Protein AF-A0A817FDH1-F1 (afdb_monomer_lite)

Radius of gyration: 13.02 Å; chains: 1; bounding box: 31×30×35 Å

Foldseek 3Di:
DPVVVVVQVVVCVVVVDDDDDFPFDDPDVDDLVRRLVSLLVVVVVCVVVVNDLLNDEQEDEDVSLVSSVSNQVVCVVVVHDHHNYYHYHND

Sequence (91 aa):
MFVAFKFECYLSQLFDLTILHVEYRLSPEHPLSAAIDDTVVIYRALLHQTISPSQILIIGDSAGGGLALLTIQAVLARQLRVSRGIIALSP

Secondary structure (DSSP, 8-state):
--SHHHHHHHHHHHHT----------TTTS-HHHHHHHHHHHHHHHHHTT--GGG-EEEEETHHHHHHHHHHHHHHHTTPPPPSEEEEE--

Structure (mmCIF, N/CA/C/O backbone):
data_AF-A0A817FDH1-F1
#
_entry.id   AF-A0A817FDH1-F1
#
loop_
_atom_site.group_PDB
_atom_site.id
_atom_site.type_symbol
_atom_site.label_atom_id
_atom_site.label_alt_id
_atom_site.label_comp_id
_atom_site.label_asym_id
_atom_site.label_entity_id
_atom_site.label_seq_id
_atom_site.pdbx_PDB_ins_code
_atom_site.Cartn_x
_atom_site.Cartn_y
_atom_site.Cartn_z
_atom_site.occupancy
_atom_site.B_iso_or_equiv
_atom_site.auth_seq_id
_atom_site.auth_comp_id
_atom_site.auth_asym_id
_atom_site.auth_atom_id
_atom_site.pdbx_PDB_model_num
ATOM 1 N N . MET A 1 1 ? 11.135 -15.611 -4.781 1.00 44.94 1 MET A N 1
ATOM 2 C CA . MET A 1 1 ? 9.698 -15.405 -4.496 1.00 44.94 1 MET A CA 1
ATOM 3 C C . MET A 1 1 ? 9.217 -16.313 -3.349 1.00 44.94 1 MET A C 1
ATOM 5 O O . MET A 1 1 ? 8.320 -17.111 -3.537 1.00 44.94 1 MET A O 1
ATOM 9 N N . PHE A 1 2 ? 9.846 -16.243 -2.165 1.00 39.44 2 PHE A N 1
ATOM 10 C CA . PHE A 1 2 ? 9.440 -17.014 -0.962 1.00 39.44 2 PHE A CA 1
ATOM 11 C C . PHE A 1 2 ? 9.641 -16.236 0.357 1.00 39.44 2 PHE A C 1
ATOM 13 O O . PHE A 1 2 ? 9.165 -16.664 1.404 1.00 39.44 2 PHE A O 1
ATOM 20 N N . VAL A 1 3 ? 10.355 -15.101 0.326 1.00 51.09 3 VAL A N 1
ATOM 21 C CA . VAL A 1 3 ? 10.696 -14.319 1.528 1.00 51.09 3 VAL A CA 1
ATOM 22 C C . VAL A 1 3 ? 9.609 -13.292 1.869 1.00 51.09 3 VAL A C 1
ATOM 24 O O . VAL A 1 3 ? 9.294 -13.141 3.045 1.00 51.09 3 VAL A O 1
ATOM 27 N N . ALA A 1 4 ? 8.975 -12.667 0.867 1.00 60.12 4 ALA A N 1
ATOM 28 C CA . ALA A 1 4 ? 7.934 -11.649 1.075 1.00 60.12 4 ALA A CA 1
ATOM 29 C C . ALA A 1 4 ? 6.731 -12.183 1.879 1.00 60.12 4 ALA A C 1
ATOM 31 O O . ALA A 1 4 ? 6.355 -11.596 2.891 1.00 60.12 4 ALA A O 1
ATOM 32 N N . PHE A 1 5 ? 6.233 -13.379 1.536 1.00 74.81 5 PHE A N 1
ATOM 33 C CA . PHE A 1 5 ? 5.119 -14.009 2.256 1.00 74.81 5 PHE A CA 1
ATOM 34 C C . PHE A 1 5 ? 5.399 -14.241 3.747 1.00 74.81 5 PHE A C 1
ATOM 36 O O . PHE A 1 5 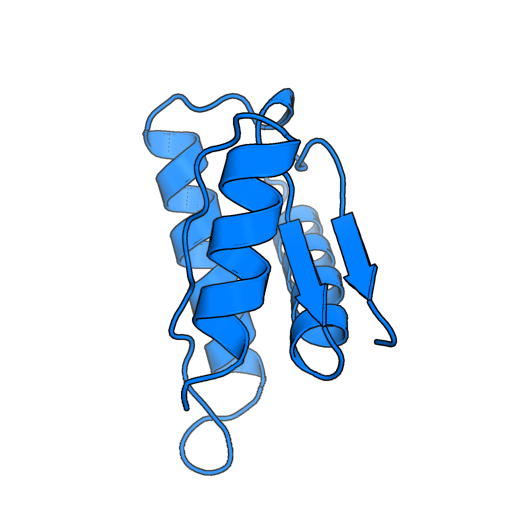? 4.497 -14.118 4.568 1.00 74.81 5 PHE A O 1
ATOM 43 N N . LYS A 1 6 ? 6.648 -14.544 4.134 1.00 84.19 6 LYS A N 1
ATOM 44 C CA . LYS A 1 6 ? 6.986 -14.744 5.554 1.00 84.19 6 LYS A CA 1
ATOM 45 C C . LYS A 1 6 ? 6.885 -13.447 6.349 1.00 84.19 6 LYS A C 1
ATOM 47 O O . LYS A 1 6 ? 6.438 -13.479 7.491 1.00 84.19 6 LYS A O 1
ATOM 52 N N . PHE A 1 7 ? 7.303 -12.333 5.754 1.00 88.19 7 PHE A N 1
ATOM 53 C CA . PHE A 1 7 ? 7.236 -11.028 6.400 1.00 88.19 7 PHE A CA 1
ATOM 54 C C . PHE A 1 7 ? 5.785 -10.577 6.581 1.00 88.19 7 PHE A C 1
ATOM 56 O O . PHE A 1 7 ? 5.391 -10.202 7.680 1.00 88.19 7 PHE A O 1
ATOM 63 N N . GLU A 1 8 ? 4.964 -10.715 5.544 1.00 91.19 8 GLU A N 1
ATOM 64 C CA . GLU A 1 8 ? 3.537 -10.396 5.609 1.00 91.19 8 GLU A CA 1
ATOM 65 C C . GLU A 1 8 ? 2.804 -11.270 6.632 1.00 91.19 8 GLU A C 1
ATOM 67 O O . GLU A 1 8 ? 2.148 -10.743 7.528 1.00 91.19 8 GLU A O 1
ATOM 72 N N . CYS A 1 9 ? 2.976 -12.596 6.599 1.00 92.69 9 CYS A N 1
ATOM 73 C CA . CYS A 1 9 ? 2.375 -13.474 7.607 1.00 92.69 9 CYS A CA 1
ATOM 74 C C . CYS A 1 9 ? 2.790 -13.090 9.035 1.00 92.69 9 CYS A C 1
ATOM 76 O O . CYS A 1 9 ? 1.950 -13.093 9.933 1.00 92.69 9 CYS A O 1
ATOM 78 N N . TYR A 1 10 ? 4.059 -12.726 9.242 1.00 93.81 10 TYR A N 1
ATOM 79 C CA . TYR A 1 10 ? 4.545 -12.262 10.539 1.00 93.81 10 TYR A CA 1
ATOM 80 C C . TYR A 1 10 ? 3.847 -10.971 10.989 1.00 93.81 10 TYR A C 1
ATOM 82 O O . TYR A 1 10 ? 3.373 -10.906 12.120 1.00 93.81 10 TYR A O 1
ATOM 90 N N . LEU A 1 11 ? 3.723 -9.968 10.113 1.00 92.62 11 LEU A N 1
ATOM 91 C CA . LEU A 1 11 ? 3.022 -8.719 10.433 1.00 92.62 11 LEU A CA 1
ATOM 92 C C . LEU A 1 11 ? 1.534 -8.950 10.723 1.00 92.62 11 LEU A C 1
ATOM 94 O O . LEU A 1 11 ? 0.999 -8.366 11.664 1.00 92.62 11 LEU A O 1
ATOM 98 N N . SER A 1 12 ? 0.881 -9.812 9.940 1.00 95.06 12 SER A N 1
ATOM 99 C CA . SER A 1 12 ? -0.526 -10.176 10.131 1.00 95.06 12 SER A CA 1
ATOM 100 C C . SER A 1 12 ? -0.755 -10.773 11.521 1.00 95.06 12 SER A C 1
ATOM 102 O O . SER A 1 12 ? -1.653 -10.328 12.230 1.00 95.06 12 SER A O 1
ATOM 104 N N . GLN A 1 13 ? 0.105 -11.704 11.946 1.00 96.00 13 GLN A N 1
ATOM 105 C CA . GLN A 1 13 ? 0.039 -12.321 13.274 1.00 96.00 13 GLN A CA 1
ATOM 106 C C . GLN A 1 13 ? 0.402 -11.351 14.402 1.00 96.00 13 GLN A C 1
ATOM 108 O O . GLN A 1 13 ? -0.244 -11.358 15.444 1.00 96.00 13 GLN A O 1
ATOM 113 N N . LEU A 1 14 ? 1.434 -10.523 14.211 1.00 96.31 14 LEU A N 1
ATOM 114 C CA . LEU A 1 14 ? 1.924 -9.602 15.238 1.00 96.31 14 LEU A CA 1
ATOM 115 C C . LEU A 1 14 ? 0.900 -8.514 15.579 1.00 96.31 14 LEU A C 1
ATOM 117 O O . LEU A 1 14 ? 0.779 -8.130 16.740 1.00 96.31 14 LEU A O 1
ATOM 121 N N . PHE A 1 15 ? 0.195 -8.003 14.570 1.00 94.19 15 PHE A N 1
ATOM 122 C CA . PHE A 1 15 ? -0.734 -6.884 14.725 1.00 94.19 15 PHE A CA 1
ATOM 1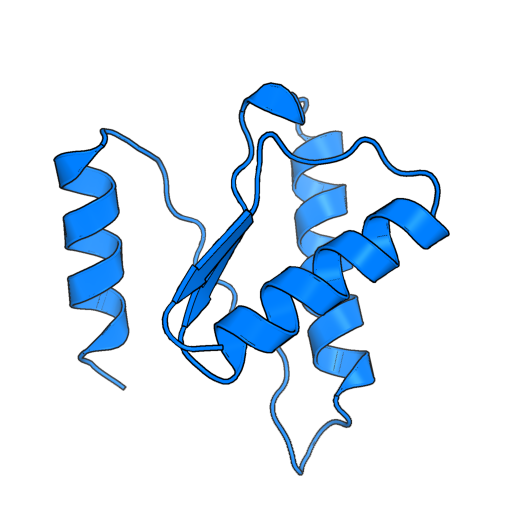23 C C . PHE A 1 15 ? -2.211 -7.289 14.698 1.00 94.19 15 PHE A C 1
ATOM 125 O O . PHE A 1 15 ? -3.059 -6.409 14.819 1.00 94.19 15 PHE A O 1
ATOM 132 N N . ASP A 1 16 ? -2.512 -8.582 14.544 1.00 95.44 16 ASP A N 1
ATOM 133 C CA . ASP A 1 16 ? -3.872 -9.106 14.355 1.00 95.44 16 ASP A CA 1
ATOM 134 C C . ASP A 1 16 ? -4.611 -8.381 13.212 1.00 95.44 16 ASP A C 1
ATOM 136 O O . ASP A 1 16 ? -5.719 -7.860 13.346 1.00 95.44 16 ASP A O 1
ATOM 140 N N . LEU A 1 17 ? -3.929 -8.278 12.066 1.00 94.62 17 LEU A N 1
ATOM 141 C CA . LEU A 1 17 ? -4.417 -7.585 10.873 1.00 94.62 17 LEU A CA 1
ATOM 142 C C . LEU A 1 17 ? -4.601 -8.560 9.716 1.00 94.62 17 LEU A C 1
ATOM 144 O O . LEU A 1 17 ? -3.777 -9.442 9.479 1.00 94.62 17 LEU A O 1
ATOM 148 N N . THR A 1 18 ? -5.643 -8.336 8.917 1.00 94.94 18 THR A N 1
ATOM 149 C CA . THR A 1 18 ? -5.764 -8.975 7.601 1.00 94.94 18 THR A CA 1
ATOM 150 C C . THR A 1 18 ? -4.834 -8.278 6.612 1.00 94.94 18 THR A C 1
ATOM 152 O O . THR A 1 18 ? -4.911 -7.059 6.451 1.00 94.94 18 THR A O 1
ATOM 155 N N . ILE A 1 19 ? -3.979 -9.043 5.929 1.00 95.25 19 ILE A N 1
ATOM 156 C CA . ILE A 1 19 ? -3.114 -8.531 4.861 1.00 95.25 19 ILE A CA 1
ATOM 157 C C . ILE A 1 19 ? -3.652 -8.973 3.506 1.00 95.25 19 ILE A C 1
ATOM 159 O O . ILE A 1 19 ? -3.892 -10.155 3.271 1.00 95.25 19 ILE A O 1
ATOM 163 N N . LEU A 1 20 ? -3.803 -7.999 2.612 1.00 95.12 20 LEU A N 1
ATOM 164 C CA . LEU A 1 20 ? -4.056 -8.218 1.197 1.00 95.12 20 LEU A CA 1
ATOM 165 C C . LEU A 1 20 ? -2.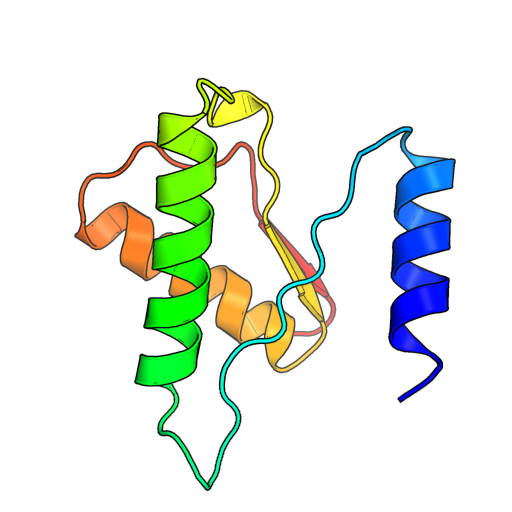745 -8.015 0.434 1.00 95.12 20 LEU A C 1
ATOM 167 O O . LEU A 1 20 ? -2.295 -6.880 0.281 1.00 95.12 20 LEU A O 1
ATOM 171 N N . HIS A 1 21 ? -2.146 -9.108 -0.037 1.00 94.75 21 HIS A N 1
ATOM 172 C CA . HIS A 1 21 ? -0.992 -9.047 -0.932 1.00 94.75 21 HIS A CA 1
ATOM 173 C C . HIS A 1 21 ? -1.448 -8.633 -2.335 1.00 94.75 21 HIS A C 1
ATOM 175 O O . HIS A 1 21 ? -2.406 -9.197 -2.868 1.00 94.75 21 HIS A O 1
ATOM 181 N N . VAL A 1 22 ? -0.777 -7.647 -2.930 1.00 95.00 22 VAL A N 1
ATOM 182 C CA . VAL A 1 22 ? -1.133 -7.112 -4.248 1.00 95.00 22 VAL A CA 1
ATOM 183 C C . VAL A 1 22 ? -0.097 -7.544 -5.275 1.00 95.00 22 VAL A C 1
ATOM 185 O O . VAL A 1 22 ? 1.005 -7.006 -5.317 1.00 95.00 22 VAL A O 1
ATOM 188 N N . GLU A 1 23 ? -0.483 -8.470 -6.148 1.00 95.25 23 GLU A N 1
ATOM 189 C CA . GLU A 1 23 ? 0.292 -8.816 -7.341 1.00 95.25 23 GLU A CA 1
ATOM 190 C C . GLU A 1 23 ? 0.030 -7.776 -8.440 1.00 95.25 23 GLU A C 1
ATOM 192 O O . GLU A 1 23 ? -0.838 -7.943 -9.297 1.00 95.25 23 GLU A O 1
ATOM 197 N N . TYR A 1 24 ? 0.740 -6.650 -8.375 1.00 96.44 24 TYR A N 1
ATOM 198 C CA . TYR A 1 24 ? 0.652 -5.593 -9.383 1.00 96.44 24 TYR A CA 1
ATOM 199 C C . TYR A 1 24 ? 1.526 -5.897 -10.604 1.00 96.44 24 TYR A C 1
ATOM 201 O O . TYR A 1 24 ? 2.531 -6.608 -10.533 1.00 96.44 24 TYR A O 1
ATOM 209 N N . ARG A 1 25 ? 1.161 -5.313 -11.746 1.00 98.06 25 ARG A N 1
ATOM 210 C CA . ARG A 1 25 ? 1.913 -5.433 -13.000 1.00 98.06 25 ARG A CA 1
ATOM 211 C C . ARG A 1 25 ? 3.334 -4.876 -12.875 1.00 98.06 25 ARG A C 1
ATOM 213 O O . ARG A 1 25 ? 3.534 -3.778 -12.358 1.00 98.06 25 ARG A O 1
ATOM 220 N N . LEU A 1 26 ? 4.312 -5.624 -13.387 1.00 96.44 26 LEU A N 1
ATOM 221 C CA . LEU A 1 26 ? 5.740 -5.323 -13.255 1.00 96.44 26 LEU A CA 1
ATOM 222 C C . LEU A 1 26 ? 6.352 -4.750 -14.542 1.00 96.44 26 LEU A C 1
ATOM 224 O O . LEU A 1 26 ? 5.885 -5.009 -15.651 1.00 96.44 26 LEU A O 1
ATOM 228 N N . SER A 1 27 ? 7.427 -3.983 -14.360 1.00 93.31 27 SER A N 1
ATOM 229 C CA . SER A 1 27 ? 8.330 -3.564 -15.434 1.00 93.31 27 SER A CA 1
ATOM 230 C C . SER A 1 27 ? 9.276 -4.709 -15.828 1.00 93.31 27 SER A C 1
ATOM 232 O O . SER A 1 27 ? 9.690 -5.459 -14.940 1.00 93.31 27 SER A O 1
ATOM 234 N N . PRO A 1 28 ? 9.748 -4.761 -17.090 1.00 95.31 28 PRO A N 1
ATOM 235 C CA . PRO A 1 28 ? 9.513 -3.798 -18.176 1.00 95.31 28 PRO A CA 1
ATOM 236 C C . PRO A 1 28 ? 8.227 -4.026 -18.988 1.00 95.31 28 PRO A C 1
ATOM 238 O O . PRO A 1 28 ? 7.886 -3.174 -19.806 1.00 95.31 28 PRO A O 1
ATOM 241 N N . GLU A 1 29 ? 7.522 -5.141 -18.794 1.00 98.25 29 GLU A N 1
ATOM 242 C CA . GLU A 1 29 ? 6.333 -5.526 -19.571 1.00 98.25 29 GLU A CA 1
ATOM 243 C C . GLU A 1 29 ? 5.210 -4.490 -19.457 1.00 98.25 29 GLU A C 1
ATOM 245 O O . GLU A 1 29 ? 4.463 -4.252 -20.411 1.00 98.25 29 GLU A O 1
ATOM 250 N N . HIS A 1 30 ? 5.115 -3.840 -18.297 1.00 98.06 30 HIS A N 1
ATOM 251 C CA . HIS A 1 30 ? 4.176 -2.766 -18.036 1.00 98.06 30 HIS A CA 1
ATOM 252 C C . HIS A 1 30 ? 4.885 -1.540 -17.438 1.00 98.06 30 HIS A C 1
ATOM 254 O O . HIS A 1 30 ? 5.741 -1.684 -16.568 1.00 98.06 30 HIS A O 1
ATOM 260 N N . PRO A 1 31 ? 4.534 -0.313 -17.867 1.00 97.50 31 PRO A N 1
ATOM 261 C CA . PRO A 1 31 ? 5.095 0.903 -17.283 1.00 97.50 31 PRO A CA 1
ATOM 262 C C . PRO A 1 31 ? 4.633 1.089 -15.829 1.00 97.50 31 PRO A C 1
ATOM 264 O O . PRO A 1 31 ? 3.591 0.573 -15.434 1.00 97.50 31 PRO A O 1
ATOM 267 N N . LEU A 1 32 ? 5.344 1.920 -15.056 1.00 96.31 32 LEU A N 1
ATOM 268 C CA . LEU A 1 32 ? 5.016 2.221 -13.649 1.00 96.31 32 LEU A CA 1
ATOM 269 C C . LEU A 1 32 ? 3.551 2.647 -13.430 1.00 96.31 32 LEU A C 1
ATOM 271 O O . LEU A 1 32 ? 2.961 2.316 -12.404 1.00 96.31 32 LEU A O 1
ATOM 275 N N . SER A 1 33 ? 2.943 3.351 -14.391 1.00 97.19 33 SER A N 1
ATOM 276 C CA . SER A 1 33 ? 1.531 3.748 -14.308 1.00 97.19 33 SER A CA 1
ATOM 277 C C . SER A 1 33 ? 0.582 2.556 -14.164 1.00 97.19 33 SER A C 1
ATOM 279 O O . SER A 1 33 ? -0.428 2.680 -13.480 1.00 97.19 33 SER A O 1
ATOM 281 N N . ALA A 1 34 ? 0.924 1.396 -14.731 1.00 98.31 34 ALA A N 1
ATOM 282 C CA . ALA A 1 34 ? 0.132 0.179 -14.608 1.00 98.31 34 ALA A CA 1
ATOM 283 C C . ALA A 1 34 ? 0.064 -0.322 -13.158 1.00 98.31 34 ALA A C 1
ATOM 285 O O . ALA A 1 34 ? -1.022 -0.638 -12.679 1.00 98.31 34 ALA A O 1
ATOM 286 N N . ALA A 1 35 ? 1.195 -0.323 -12.444 1.00 98.12 35 ALA A N 1
ATOM 287 C CA . ALA A 1 35 ? 1.241 -0.711 -11.037 1.00 98.12 35 ALA A CA 1
ATOM 288 C C . ALA A 1 35 ? 0.433 0.253 -10.152 1.00 98.12 35 ALA A C 1
ATOM 290 O O . ALA A 1 35 ? -0.289 -0.185 -9.261 1.00 98.12 35 ALA A O 1
ATOM 291 N N . ILE A 1 36 ? 0.513 1.563 -10.429 1.00 98.44 36 ILE A N 1
ATOM 292 C CA . ILE A 1 36 ? -0.281 2.585 -9.722 1.00 98.44 36 ILE A CA 1
ATOM 293 C C . ILE A 1 36 ? -1.779 2.372 -9.975 1.00 98.44 36 ILE A C 1
ATOM 295 O O . ILE A 1 36 ? -2.590 2.487 -9.057 1.00 98.44 36 ILE A O 1
ATOM 299 N N . ASP A 1 37 ? -2.169 2.070 -11.214 1.00 98.38 37 ASP A N 1
ATOM 300 C CA . ASP A 1 37 ? -3.569 1.804 -11.536 1.00 98.38 37 ASP A CA 1
ATOM 301 C C . ASP A 1 37 ? -4.080 0.541 -10.824 1.00 98.38 37 ASP A C 1
ATOM 303 O O . ASP A 1 37 ? -5.186 0.569 -10.280 1.00 98.38 37 ASP A O 1
ATOM 307 N N . ASP A 1 38 ? -3.279 -0.529 -10.750 1.00 98.50 38 ASP A N 1
ATOM 308 C CA . ASP A 1 38 ? -3.645 -1.774 -10.058 1.00 98.50 38 ASP A CA 1
ATOM 309 C C . ASP A 1 38 ? -3.912 -1.536 -8.563 1.00 98.50 38 ASP A C 1
ATOM 311 O O . ASP A 1 38 ? -4.960 -1.930 -8.038 1.00 98.50 38 ASP A O 1
ATOM 315 N N . THR A 1 39 ? -3.014 -0.825 -7.875 1.00 98.19 39 THR A N 1
ATOM 316 C CA . THR A 1 39 ? -3.172 -0.531 -6.443 1.00 98.19 39 THR A CA 1
ATOM 317 C C . THR A 1 39 ? -4.354 0.400 -6.171 1.00 98.19 39 THR A C 1
ATOM 319 O O . THR A 1 39 ? -5.093 0.194 -5.205 1.00 98.19 39 THR A O 1
ATOM 322 N N . VAL A 1 40 ? -4.608 1.389 -7.037 1.00 98.06 40 VAL A N 1
ATOM 323 C CA . VAL A 1 40 ? -5.770 2.288 -6.921 1.00 98.06 40 VAL A CA 1
ATOM 324 C C . VAL A 1 40 ? -7.085 1.547 -7.167 1.00 98.06 40 VAL A C 1
ATOM 326 O O . VAL A 1 40 ? -8.071 1.814 -6.473 1.00 98.06 40 VAL A O 1
ATOM 329 N N . VAL A 1 41 ? -7.130 0.617 -8.126 1.00 97.88 41 VAL A N 1
ATOM 330 C CA . VAL A 1 41 ? -8.315 -0.219 -8.385 1.00 97.88 41 VAL A CA 1
ATOM 331 C C . VAL A 1 41 ? -8.661 -1.049 -7.152 1.00 97.88 41 VAL A C 1
ATOM 333 O O . VAL A 1 41 ? -9.823 -1.060 -6.737 1.00 97.88 41 VAL A O 1
ATOM 336 N N . ILE A 1 42 ? -7.664 -1.676 -6.528 1.00 97.06 42 ILE A N 1
ATOM 337 C CA . ILE A 1 42 ? -7.848 -2.475 -5.311 1.00 97.06 42 ILE A CA 1
ATOM 338 C C . ILE A 1 42 ? -8.279 -1.596 -4.139 1.00 97.06 42 ILE A C 1
ATOM 340 O O . ILE A 1 42 ? -9.262 -1.910 -3.469 1.00 97.06 42 ILE A O 1
ATOM 344 N N . TYR A 1 43 ? -7.618 -0.457 -3.925 1.00 97.44 43 TYR A N 1
ATOM 345 C CA . TYR A 1 43 ? -7.992 0.479 -2.866 1.00 97.44 43 TYR A CA 1
ATOM 346 C C . TYR A 1 43 ? -9.451 0.934 -3.002 1.00 97.44 43 TYR A C 1
ATOM 348 O O . TYR A 1 43 ? -10.217 0.909 -2.038 1.00 97.44 43 TYR A O 1
ATOM 356 N N . ARG A 1 44 ? -9.878 1.276 -4.223 1.00 96.69 44 ARG A N 1
ATOM 357 C CA . ARG A 1 44 ? -11.273 1.624 -4.512 1.00 96.69 44 ARG A CA 1
ATOM 358 C C . ARG A 1 44 ? -12.216 0.452 -4.226 1.00 96.69 44 ARG A C 1
ATOM 360 O O . ARG A 1 44 ? -13.283 0.669 -3.657 1.00 96.69 44 ARG A O 1
ATOM 367 N N . ALA A 1 45 ? -11.836 -0.776 -4.579 1.00 96.44 45 ALA A N 1
ATOM 368 C CA . ALA A 1 45 ? -12.633 -1.964 -4.281 1.00 96.44 45 ALA A CA 1
ATOM 369 C C . ALA A 1 45 ? -12.817 -2.180 -2.766 1.00 96.44 45 ALA A C 1
ATOM 371 O O . ALA A 1 45 ? -13.926 -2.500 -2.342 1.00 96.44 45 ALA A O 1
ATOM 372 N N . LEU A 1 46 ? -11.787 -1.935 -1.946 1.00 95.62 46 LEU A N 1
ATOM 373 C CA . LEU A 1 46 ? -11.895 -1.994 -0.480 1.00 95.62 46 LEU A CA 1
ATOM 374 C C . LEU A 1 46 ? -12.890 -0.957 0.059 1.00 95.62 46 LEU A C 1
ATOM 376 O O . LEU A 1 46 ? -13.743 -1.290 0.880 1.00 95.62 46 LEU A O 1
ATOM 380 N N . LEU A 1 47 ? -12.846 0.277 -0.457 1.00 95.19 47 LEU A N 1
ATOM 381 C CA . LEU A 1 47 ? -13.813 1.317 -0.086 1.00 95.19 47 LEU A CA 1
ATOM 382 C C . LEU A 1 47 ? -15.256 0.940 -0.465 1.00 95.19 47 LEU A C 1
ATOM 384 O O . LEU A 1 47 ? -16.184 1.234 0.289 1.00 95.19 47 LEU A O 1
ATOM 388 N N . HIS A 1 48 ? -15.461 0.276 -1.609 1.00 94.81 48 HIS A N 1
ATOM 389 C CA . HIS A 1 48 ? -16.785 -0.202 -2.028 1.00 94.81 48 HIS A CA 1
ATOM 390 C C . HIS A 1 48 ? -17.310 -1.357 -1.170 1.00 94.81 48 HIS A C 1
ATOM 392 O O . HIS A 1 48 ? -18.519 -1.459 -0.981 1.00 94.81 48 HIS A O 1
ATOM 398 N N . GLN A 1 49 ? -16.429 -2.181 -0.599 1.00 90.50 49 GLN A N 1
ATOM 399 C CA . GLN A 1 49 ? -16.793 -3.236 0.354 1.00 90.50 49 GLN A CA 1
ATOM 400 C C . GLN A 1 49 ? -17.120 -2.697 1.757 1.00 90.50 49 GLN A C 1
ATOM 402 O O . GLN A 1 49 ? -17.159 -3.457 2.719 1.00 90.50 49 GLN A O 1
ATOM 407 N N . THR A 1 50 ? -17.374 -1.392 1.895 1.00 87.81 50 THR A N 1
ATOM 408 C CA . THR A 1 50 ? -17.699 -0.703 3.157 1.00 87.81 50 THR A CA 1
ATOM 409 C C . THR A 1 50 ? -16.590 -0.724 4.213 1.00 87.81 50 THR A C 1
ATOM 411 O O . THR A 1 50 ? -16.835 -0.369 5.365 1.00 87.81 50 THR A O 1
ATOM 414 N N . ILE A 1 51 ? -15.350 -1.055 3.831 1.00 94.12 51 ILE A N 1
ATOM 415 C CA . ILE A 1 51 ? -14.196 -0.912 4.723 1.00 94.12 51 ILE A CA 1
ATOM 416 C C . ILE A 1 51 ? -13.920 0.580 4.891 1.00 94.12 51 ILE A C 1
ATOM 418 O O . ILE A 1 51 ? -13.682 1.302 3.917 1.00 94.12 51 ILE A O 1
ATOM 422 N N . SER A 1 52 ? -13.962 1.061 6.135 1.00 95.56 52 SER A N 1
ATOM 423 C CA . SER A 1 52 ? -13.672 2.464 6.408 1.00 95.56 52 SER A CA 1
ATOM 424 C C . SER A 1 52 ? -12.225 2.779 6.010 1.00 95.56 52 SER A C 1
ATOM 426 O O . SER A 1 52 ? -11.324 2.028 6.385 1.00 95.56 52 SER A O 1
ATOM 428 N N . PRO A 1 53 ? -11.948 3.918 5.350 1.00 96.06 53 PRO A N 1
ATOM 429 C CA . PRO A 1 53 ? -10.579 4.354 5.069 1.00 96.06 53 PRO A CA 1
ATOM 430 C C . PRO A 1 53 ? -9.690 4.385 6.324 1.00 96.06 53 PRO A C 1
ATOM 432 O O . PRO A 1 53 ? -8.507 4.063 6.262 1.00 96.06 53 PRO A O 1
ATOM 435 N N . SER A 1 54 ? -10.279 4.681 7.491 1.00 96.75 54 SER A N 1
ATOM 436 C CA . SER A 1 54 ? -9.598 4.674 8.795 1.00 96.75 54 SER A CA 1
ATOM 437 C C . SER A 1 54 ? -9.174 3.284 9.290 1.00 96.75 54 SER A C 1
ATOM 439 O O . SER A 1 54 ? -8.469 3.188 10.295 1.00 96.75 54 SER A O 1
ATOM 441 N N . GLN A 1 55 ? -9.600 2.214 8.621 1.00 96.12 55 GLN A N 1
ATOM 442 C CA . GLN A 1 55 ? -9.201 0.828 8.881 1.00 96.12 55 GLN A CA 1
ATOM 443 C C . GLN A 1 55 ? -8.189 0.311 7.851 1.00 96.12 55 GLN A C 1
ATOM 445 O O . GLN A 1 55 ? -7.701 -0.804 7.995 1.00 96.12 55 GLN A O 1
ATOM 450 N N . ILE A 1 56 ? -7.855 1.104 6.829 1.00 97.25 56 ILE A N 1
ATOM 451 C CA . ILE A 1 56 ? -6.932 0.701 5.767 1.00 97.25 56 ILE A CA 1
ATOM 452 C C . ILE A 1 56 ? -5.554 1.301 6.045 1.00 97.25 56 ILE A C 1
ATOM 454 O O . ILE A 1 56 ? -5.425 2.506 6.262 1.00 97.25 56 ILE A O 1
ATOM 458 N N . LEU A 1 57 ? -4.518 0.469 5.999 1.00 97.00 57 LEU A N 1
ATOM 459 C CA . LEU A 1 57 ? -3.115 0.878 5.936 1.00 97.00 57 LEU A CA 1
ATOM 460 C C . LEU A 1 57 ? -2.546 0.420 4.593 1.00 97.00 57 LEU A C 1
ATOM 462 O O . LEU A 1 57 ? -2.852 -0.680 4.142 1.00 97.00 57 LEU A O 1
ATOM 466 N N . ILE A 1 58 ? -1.720 1.256 3.964 1.00 97.38 58 ILE A N 1
ATOM 467 C CA . ILE A 1 58 ? -0.950 0.863 2.777 1.00 97.38 58 ILE A CA 1
ATOM 468 C C . ILE A 1 58 ? 0.501 0.679 3.209 1.00 97.38 58 ILE A C 1
ATOM 470 O O . ILE A 1 58 ? 1.084 1.584 3.803 1.00 97.38 58 ILE A O 1
ATOM 474 N N . ILE A 1 59 ? 1.076 -0.486 2.932 1.00 96.25 59 ILE A N 1
ATOM 475 C CA . ILE A 1 59 ? 2.459 -0.821 3.273 1.00 96.25 59 ILE A CA 1
ATOM 476 C C . ILE A 1 59 ? 3.210 -1.279 2.025 1.00 96.25 59 ILE A C 1
ATOM 478 O O . ILE A 1 59 ? 2.625 -1.924 1.158 1.00 96.25 59 ILE A O 1
ATOM 482 N N . GLY A 1 60 ? 4.496 -0.953 1.945 1.00 96.06 60 GLY A N 1
ATOM 483 C CA . GLY A 1 60 ? 5.392 -1.491 0.928 1.00 96.06 60 GLY A CA 1
ATOM 484 C C . GLY A 1 60 ? 6.861 -1.269 1.278 1.00 96.06 60 GLY A C 1
ATOM 485 O O . GLY A 1 60 ? 7.195 -0.354 2.037 1.00 96.06 60 GLY A O 1
ATOM 486 N N . ASP A 1 61 ? 7.735 -2.104 0.726 1.00 95.81 61 ASP A N 1
ATOM 487 C CA . ASP A 1 61 ? 9.185 -2.056 0.899 1.00 95.81 61 ASP A CA 1
ATOM 488 C C . ASP A 1 61 ? 9.908 -1.729 -0.413 1.00 95.81 61 ASP A C 1
ATOM 490 O O . ASP A 1 61 ? 9.470 -2.136 -1.488 1.00 95.81 61 ASP A O 1
ATOM 494 N N . SER A 1 62 ? 11.009 -0.974 -0.350 1.00 95.94 62 SER A N 1
ATOM 495 C CA . SER A 1 62 ? 11.801 -0.593 -1.529 1.00 95.94 62 SER A CA 1
ATOM 496 C C . SER A 1 62 ? 10.914 -0.029 -2.654 1.00 95.94 62 SER A C 1
ATOM 498 O O . SER A 1 62 ? 10.155 0.916 -2.430 1.00 95.94 62 SER A O 1
ATOM 500 N N . ALA A 1 63 ? 10.920 -0.642 -3.842 1.00 95.31 63 ALA A N 1
ATOM 501 C CA . ALA A 1 63 ? 10.037 -0.267 -4.946 1.00 95.31 63 ALA A CA 1
ATOM 502 C C . ALA A 1 63 ? 8.542 -0.266 -4.559 1.00 95.31 63 ALA A C 1
ATOM 504 O O . ALA A 1 63 ? 7.792 0.603 -5.006 1.00 95.31 63 ALA A O 1
ATOM 505 N N . GLY A 1 64 ? 8.109 -1.189 -3.695 1.00 96.25 64 GLY A N 1
ATOM 506 C CA . GLY A 1 64 ? 6.759 -1.227 -3.131 1.00 96.25 64 GLY A CA 1
ATOM 507 C C . GLY A 1 64 ? 6.475 -0.063 -2.176 1.00 96.25 64 GLY A C 1
ATOM 508 O O . GLY A 1 64 ? 5.353 0.435 -2.132 1.00 96.25 64 GLY A O 1
ATOM 509 N N . GLY A 1 65 ? 7.485 0.432 -1.455 1.00 97.38 65 GLY A N 1
ATOM 510 C CA . GLY A 1 65 ? 7.382 1.630 -0.615 1.00 97.38 65 GLY A CA 1
ATOM 511 C C . GLY A 1 65 ? 7.169 2.892 -1.453 1.00 97.38 65 GLY A C 1
ATOM 512 O O . GLY A 1 65 ? 6.259 3.679 -1.177 1.00 97.38 65 GLY A O 1
ATOM 513 N N . GLY A 1 66 ? 7.933 3.038 -2.539 1.00 97.94 66 GLY A N 1
ATOM 514 C CA . GLY A 1 66 ? 7.696 4.074 -3.549 1.00 97.94 66 GLY A CA 1
ATOM 515 C C . GLY A 1 66 ? 6.302 3.965 -4.180 1.00 97.94 66 GLY A C 1
ATOM 516 O O . GLY A 1 66 ? 5.582 4.962 -4.285 1.00 97.94 66 GLY A O 1
ATOM 517 N N . LEU A 1 67 ? 5.868 2.749 -4.526 1.00 98.31 67 LEU A N 1
ATOM 518 C CA . LEU A 1 67 ? 4.530 2.497 -5.064 1.00 98.31 67 LEU A CA 1
ATOM 519 C C . LEU A 1 67 ? 3.4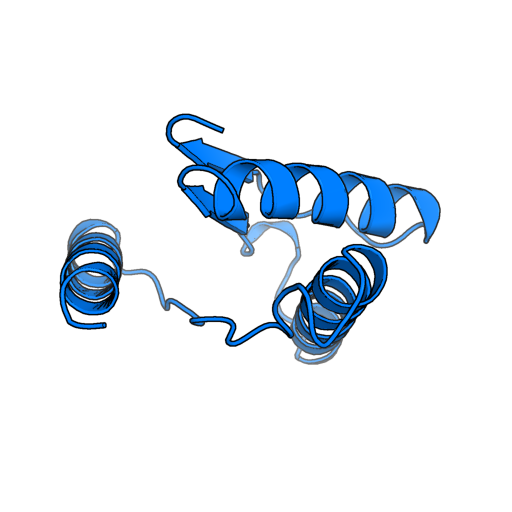18 2.841 -4.058 1.00 98.31 67 LEU A C 1
ATOM 521 O O . LEU A 1 67 ? 2.400 3.408 -4.456 1.00 98.31 67 LEU A O 1
ATOM 525 N N . ALA A 1 68 ? 3.600 2.571 -2.764 1.00 98.12 68 ALA A N 1
ATOM 526 C CA . ALA A 1 68 ? 2.644 2.933 -1.715 1.00 98.12 68 ALA A CA 1
ATOM 527 C C . ALA A 1 68 ? 2.434 4.457 -1.630 1.00 98.12 68 ALA A C 1
ATOM 529 O O . ALA A 1 68 ? 1.295 4.927 -1.547 1.00 98.12 68 ALA A O 1
ATOM 530 N N . LEU A 1 69 ? 3.517 5.236 -1.727 1.00 98.25 69 LEU A N 1
ATOM 531 C CA . LEU A 1 69 ? 3.461 6.702 -1.765 1.00 98.25 69 LEU A CA 1
ATOM 532 C C . LEU A 1 69 ? 2.742 7.211 -3.023 1.00 98.25 69 LEU A C 1
ATOM 534 O O . LEU A 1 69 ? 1.828 8.034 -2.924 1.00 98.25 69 LEU A O 1
ATOM 538 N N . LEU A 1 70 ? 3.098 6.679 -4.196 1.00 98.31 70 LEU A N 1
ATOM 539 C CA 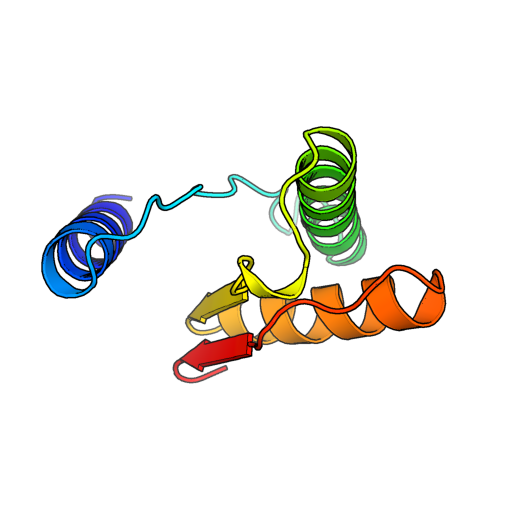. LEU A 1 70 ? 2.458 7.021 -5.473 1.00 98.31 70 LEU A CA 1
ATOM 540 C C . LEU A 1 70 ? 0.971 6.646 -5.490 1.00 98.31 70 LEU A C 1
ATOM 542 O O . LEU A 1 70 ? 0.150 7.385 -6.033 1.00 98.31 70 LEU A O 1
ATOM 546 N N . THR A 1 71 ? 0.601 5.541 -4.841 1.00 98.19 71 THR A N 1
ATOM 547 C CA . THR A 1 71 ? -0.796 5.115 -4.690 1.00 98.19 71 THR A CA 1
ATOM 548 C C . THR A 1 71 ? -1.595 6.153 -3.909 1.00 98.19 71 THR A C 1
ATOM 550 O O . THR A 1 71 ? -2.660 6.565 -4.366 1.00 98.19 71 THR A O 1
ATOM 553 N N . ILE A 1 72 ? -1.093 6.649 -2.771 1.00 97.88 72 ILE A N 1
ATOM 554 C CA . ILE A 1 72 ? -1.810 7.695 -2.023 1.00 97.88 72 ILE A CA 1
ATOM 555 C C . ILE A 1 72 ? -1.842 9.025 -2.765 1.00 97.88 72 ILE A C 1
ATOM 557 O O . ILE A 1 72 ? -2.886 9.679 -2.772 1.00 97.88 72 ILE A O 1
ATOM 561 N N . GLN A 1 73 ? -0.768 9.403 -3.456 1.00 98.12 73 GLN A N 1
ATOM 562 C CA . GLN A 1 73 ? -0.796 10.573 -4.333 1.00 98.12 73 GLN A CA 1
ATOM 563 C C . GLN A 1 73 ? -1.914 10.448 -5.385 1.00 98.12 73 GLN A C 1
ATOM 565 O O . GLN A 1 73 ? -2.685 11.384 -5.604 1.00 98.12 73 GLN A O 1
ATOM 570 N N . ALA A 1 74 ? -2.055 9.268 -5.988 1.00 98.12 74 ALA A N 1
ATOM 571 C CA . ALA A 1 74 ? -3.081 8.951 -6.973 1.00 98.12 74 ALA A CA 1
ATOM 572 C C . ALA A 1 74 ? -4.509 8.906 -6.385 1.00 98.12 74 ALA A C 1
ATOM 574 O O . ALA A 1 74 ? -5.451 9.327 -7.063 1.00 98.12 74 ALA A O 1
ATOM 575 N N . VAL A 1 75 ? -4.676 8.429 -5.145 1.00 97.56 75 VAL A N 1
ATOM 576 C CA . VAL A 1 75 ? -5.935 8.440 -4.370 1.00 97.56 75 VAL A CA 1
ATOM 577 C C . VAL A 1 75 ? -6.376 9.875 -4.081 1.00 97.56 75 VAL A C 1
ATOM 579 O O . VAL A 1 75 ? -7.529 10.223 -4.344 1.00 97.56 75 VAL A O 1
ATOM 582 N N . LEU A 1 76 ? -5.454 10.723 -3.615 1.00 97.44 76 LEU A N 1
ATOM 583 C CA . LEU A 1 76 ? -5.691 12.146 -3.354 1.00 97.44 76 LEU A CA 1
ATOM 584 C C . LEU A 1 76 ? -6.091 12.896 -4.629 1.00 97.44 76 LEU A C 1
ATOM 586 O O . LEU A 1 76 ? -7.091 13.611 -4.632 1.00 97.44 76 LEU A O 1
ATOM 590 N N . ALA A 1 77 ? -5.362 12.688 -5.730 1.00 98.06 77 ALA A N 1
ATOM 591 C CA . ALA A 1 77 ? -5.662 13.312 -7.021 1.00 98.06 77 ALA A CA 1
ATOM 592 C C . ALA A 1 77 ? -7.059 12.942 -7.557 1.00 98.06 77 ALA A C 1
ATOM 594 O O . ALA A 1 77 ? -7.690 13.735 -8.252 1.00 98.06 77 ALA A O 1
ATOM 595 N N . ARG A 1 78 ? -7.560 11.751 -7.208 1.00 97.19 78 ARG A N 1
ATOM 596 C CA . ARG A 1 78 ? -8.903 11.261 -7.563 1.00 97.19 78 ARG A CA 1
ATOM 597 C C . ARG A 1 78 ? -9.979 11.627 -6.532 1.00 97.19 78 ARG A C 1
ATOM 599 O O . ARG A 1 78 ? -11.101 11.145 -6.652 1.00 97.19 78 ARG A O 1
ATOM 606 N N . GLN A 1 79 ? -9.652 12.453 -5.532 1.00 96.62 79 GLN A N 1
ATOM 607 C CA . GLN A 1 79 ? -10.559 12.892 -4.460 1.00 96.62 79 GLN A CA 1
ATOM 608 C C . GLN A 1 79 ? -11.207 11.729 -3.687 1.00 96.62 79 GLN A C 1
ATOM 610 O O . GLN A 1 79 ? -12.320 11.835 -3.171 1.00 96.62 79 GLN A O 1
ATOM 615 N N . LEU A 1 80 ? -10.505 10.597 -3.601 1.00 95.94 80 LEU A N 1
ATOM 616 C CA . LEU A 1 80 ? -10.935 9.458 -2.802 1.00 95.94 80 LEU A CA 1
ATOM 617 C C . LEU A 1 80 ? -10.597 9.694 -1.326 1.00 95.94 80 LEU A C 1
ATOM 619 O O . LEU A 1 80 ? -9.683 10.442 -0.976 1.00 95.94 80 LEU A O 1
ATOM 623 N N . ARG A 1 81 ? -11.334 9.023 -0.436 1.00 95.69 81 ARG A N 1
ATOM 624 C CA . ARG A 1 81 ? -11.070 9.092 1.007 1.00 95.69 81 ARG A CA 1
ATOM 625 C C . ARG A 1 81 ? -9.717 8.443 1.299 1.00 95.69 81 ARG A C 1
ATOM 627 O O . ARG A 1 81 ? -9.457 7.346 0.813 1.00 95.69 81 ARG A O 1
ATOM 634 N N . VAL A 1 82 ? -8.879 9.114 2.083 1.00 94.50 82 VAL A N 1
ATOM 635 C CA . VAL A 1 82 ? -7.491 8.706 2.358 1.00 94.50 82 VAL A CA 1
ATOM 636 C C . VAL A 1 82 ? -7.443 7.596 3.408 1.00 94.50 82 VAL A C 1
ATOM 638 O O . VAL A 1 82 ? -8.264 7.586 4.326 1.00 94.50 82 VAL A O 1
ATOM 641 N N . SER A 1 83 ? -6.487 6.676 3.265 1.00 96.88 83 SER A N 1
ATOM 642 C CA . SER A 1 83 ? -6.239 5.593 4.219 1.00 96.88 83 SER A CA 1
ATOM 643 C C . SER A 1 83 ? -5.845 6.139 5.598 1.00 96.88 83 SER A C 1
ATOM 645 O O . SER A 1 83 ? -5.499 7.312 5.752 1.00 96.88 83 SER A O 1
ATOM 647 N N . ARG A 1 84 ? -5.841 5.281 6.622 1.00 97.38 84 ARG A N 1
ATOM 648 C CA . ARG A 1 84 ? -5.369 5.627 7.972 1.00 97.38 84 ARG A CA 1
ATOM 649 C C . ARG A 1 84 ? -3.914 6.096 7.974 1.00 97.38 84 ARG A C 1
ATOM 651 O O . ARG A 1 84 ? -3.535 6.924 8.796 1.00 97.38 84 ARG A O 1
ATOM 658 N N . GLY A 1 85 ? -3.101 5.530 7.092 1.00 96.44 85 GLY A N 1
ATOM 659 C CA . GLY A 1 85 ? -1.689 5.849 6.977 1.00 96.44 85 GLY A CA 1
ATOM 660 C C . GLY A 1 85 ? -0.995 5.049 5.883 1.00 96.44 85 GLY A C 1
ATOM 661 O O . GLY A 1 85 ? -1.602 4.198 5.220 1.00 96.44 85 GLY A O 1
ATOM 662 N N . ILE A 1 86 ? 0.294 5.345 5.728 1.00 97.38 86 ILE A N 1
ATOM 663 C CA . ILE A 1 86 ? 1.223 4.666 4.828 1.00 97.38 86 ILE A CA 1
ATOM 664 C C . ILE A 1 86 ? 2.437 4.238 5.647 1.00 97.38 86 ILE A C 1
ATOM 666 O O . ILE A 1 86 ? 2.943 5.023 6.449 1.00 97.38 86 ILE A O 1
ATOM 670 N N . ILE A 1 87 ? 2.920 3.021 5.422 1.00 96.75 87 ILE A N 1
ATOM 671 C CA . ILE A 1 87 ? 4.181 2.519 5.964 1.00 96.75 87 ILE A CA 1
ATOM 672 C C . ILE A 1 87 ? 5.104 2.239 4.777 1.00 96.75 87 ILE A C 1
ATOM 674 O O . ILE A 1 87 ? 4.877 1.305 4.014 1.00 96.75 87 ILE A O 1
ATOM 678 N N . ALA A 1 88 ? 6.134 3.065 4.610 1.00 96.88 88 ALA A N 1
ATOM 679 C CA . ALA A 1 88 ? 7.132 2.905 3.558 1.00 96.88 88 ALA A CA 1
ATOM 680 C C . ALA A 1 88 ? 8.444 2.416 4.180 1.00 96.88 88 ALA A C 1
ATOM 682 O O . ALA A 1 88 ? 9.055 3.120 4.986 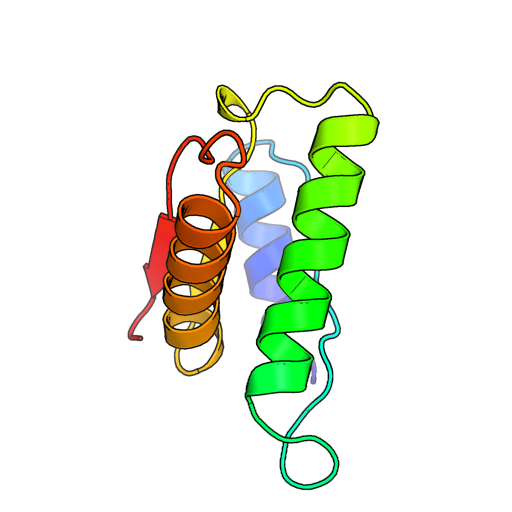1.00 96.88 88 ALA A O 1
ATOM 683 N N . LEU A 1 89 ? 8.858 1.199 3.836 1.00 95.06 89 LEU A N 1
ATOM 684 C CA . LEU A 1 89 ? 10.056 0.565 4.378 1.00 95.06 89 LEU A CA 1
ATOM 685 C C . LEU A 1 89 ? 11.200 0.708 3.377 1.00 95.06 89 LEU A C 1
ATOM 687 O O . LEU A 1 89 ? 11.163 0.102 2.312 1.00 95.06 89 LEU A O 1
ATOM 691 N N . SER A 1 90 ? 12.210 1.509 3.718 1.00 96.00 90 SER A N 1
ATOM 692 C CA . SER A 1 90 ? 13.366 1.766 2.843 1.00 96.00 90 SER A CA 1
ATOM 693 C C . SER A 1 90 ? 12.969 2.090 1.385 1.00 96.00 90 SER A C 1
ATOM 695 O O . SER A 1 90 ? 13.436 1.387 0.488 1.00 96.00 90 SER A O 1
ATOM 697 N N . PRO A 1 91 ? 12.065 3.070 1.162 1.00 88.69 91 PRO A N 1
ATOM 698 C CA . PRO A 1 91 ? 11.494 3.365 -0.154 1.00 88.69 91 PRO A CA 1
ATOM 699 C C . PRO A 1 91 ? 12.503 3.940 -1.152 1.00 88.69 91 PRO A C 1
ATOM 701 O O . PRO A 1 91 ? 13.477 4.595 -0.711 1.00 88.69 91 PRO A O 1
#

pLDDT: mean 93.63, std 10.27, range [39.44, 98.5]